Protein AF-A0A537QCH6-F1 (afdb_monomer_lite)

Radius of gyration: 28.93 Å; chains: 1; bounding box: 69×33×80 Å

Foldseek 3Di:
DDDDDDPPPVPVVVVVVVVVVVVVVVVVVVVVVVVVVVVVVVVVVVVLVVCVVVPDDSVVVVVVVVLVPDDPVVSVVVVVVVVVVCVVVVVDDD

pLDDT: mean 89.5, std 15.3, range [47.0, 98.75]

Sequence (94 aa):
MTDAAPAAETRAAAPARIAKEHLRAFVERIERLEEEKKTIADDVRDVYAEAKANGFDVTALRSIVKLRKQDADERKEHEAILATYMLALGMIQG

Secondary structure (DSSP, 8-state):
------SSHHHHHHHHHHHHHHHHHHHHHHHHHHHHHHHHHHHHHHHHHHHHHTT--HHHHHHHHHHHTS-HHHHHHHHHHHHHHHHHTTSS--

Structure (mmCIF, N/CA/C/O backbone):
data_AF-A0A537QCH6-F1
#
_entry.id   AF-A0A537QCH6-F1
#
loop_
_atom_site.group_PDB
_atom_site.id
_atom_site.type_symbol
_atom_site.label_atom_id
_atom_site.label_alt_id
_atom_site.label_comp_id
_atom_site.label_asym_id
_atom_site.label_entity_id
_atom_site.label_seq_id
_atom_site.pdbx_PDB_ins_code
_atom_site.Cartn_x
_atom_site.Cartn_y
_atom_site.Cartn_z
_atom_site.occupancy
_atom_site.B_iso_or_equiv
_atom_site.auth_seq_id
_atom_site.auth_comp_id
_atom_site.auth_asym_id
_atom_site.auth_atom_id
_atom_site.pdbx_PDB_model_num
ATOM 1 N N . MET A 1 1 ? 46.609 -12.198 -55.752 1.00 50.16 1 MET A N 1
ATOM 2 C CA . MET A 1 1 ? 46.665 -11.220 -54.650 1.00 50.16 1 MET A CA 1
ATOM 3 C C . MET A 1 1 ? 45.335 -10.492 -54.616 1.00 50.16 1 MET A C 1
ATOM 5 O O . MET A 1 1 ? 45.132 -9.595 -55.417 1.00 50.16 1 MET A O 1
ATOM 9 N N . THR A 1 2 ? 44.399 -10.979 -53.809 1.00 47.00 2 THR A N 1
ATOM 10 C CA . THR A 1 2 ? 43.486 -10.221 -52.934 1.00 47.00 2 THR A CA 1
ATOM 11 C C . THR A 1 2 ? 42.388 -11.178 -52.499 1.00 47.00 2 THR A C 1
ATOM 13 O O . THR A 1 2 ? 41.709 -11.806 -53.306 1.00 47.00 2 THR A O 1
ATOM 16 N N . ASP A 1 3 ? 42.379 -11.362 -51.191 1.00 47.69 3 ASP A N 1
ATOM 17 C CA . ASP A 1 3 ? 41.526 -12.227 -50.406 1.00 47.69 3 ASP A CA 1
ATOM 18 C C . ASP A 1 3 ? 40.084 -11.708 -50.442 1.00 47.69 3 ASP A C 1
ATOM 20 O O . ASP A 1 3 ? 39.843 -10.507 -50.301 1.00 47.69 3 ASP A O 1
ATOM 24 N N . ALA A 1 4 ? 39.138 -12.609 -50.682 1.00 55.19 4 ALA A N 1
ATOM 25 C CA . ALA A 1 4 ? 37.717 -12.313 -50.762 1.00 55.19 4 ALA A CA 1
ATOM 26 C C . ALA A 1 4 ? 36.978 -13.112 -49.685 1.00 55.19 4 ALA A C 1
ATOM 28 O O . ALA A 1 4 ? 36.415 -14.171 -49.948 1.00 55.19 4 ALA A O 1
ATOM 29 N N . ALA A 1 5 ? 36.945 -12.563 -48.475 1.00 58.81 5 ALA A N 1
ATOM 30 C CA . ALA A 1 5 ? 35.908 -12.816 -47.481 1.00 58.81 5 ALA A CA 1
ATOM 31 C C . ALA A 1 5 ? 35.811 -11.568 -46.588 1.00 58.81 5 ALA A C 1
ATOM 33 O O . ALA A 1 5 ? 36.818 -11.154 -46.020 1.00 58.81 5 ALA A O 1
ATOM 34 N N . PRO A 1 6 ? 34.629 -10.926 -46.496 1.00 55.34 6 PRO A N 1
ATOM 35 C CA . PRO A 1 6 ? 33.718 -11.335 -45.430 1.00 55.34 6 PRO A CA 1
ATOM 36 C C . PRO A 1 6 ? 32.238 -11.142 -45.816 1.00 55.34 6 PRO A C 1
ATOM 38 O O . PRO A 1 6 ? 31.676 -10.060 -45.682 1.00 55.34 6 PRO A O 1
ATOM 41 N N . ALA A 1 7 ? 31.569 -12.204 -46.267 1.00 55.84 7 ALA A N 1
ATOM 42 C CA . ALA A 1 7 ? 30.108 -12.202 -46.449 1.00 55.84 7 ALA A CA 1
ATOM 43 C C . ALA A 1 7 ? 29.363 -13.013 -45.366 1.00 55.84 7 ALA A C 1
ATOM 45 O O . ALA A 1 7 ? 28.137 -12.969 -45.285 1.00 55.84 7 ALA A O 1
ATOM 46 N N . ALA A 1 8 ? 30.087 -13.754 -44.517 1.00 53.84 8 ALA A N 1
ATOM 47 C CA . ALA A 1 8 ? 29.494 -14.667 -43.537 1.00 53.84 8 ALA A CA 1
ATOM 48 C C . ALA A 1 8 ? 29.161 -14.007 -42.182 1.00 53.84 8 ALA A C 1
ATOM 50 O O . ALA A 1 8 ? 28.257 -14.462 -41.484 1.00 53.84 8 ALA A O 1
ATOM 51 N N . GLU A 1 9 ? 29.832 -12.911 -41.817 1.00 54.00 9 GLU A N 1
ATOM 52 C CA . GLU A 1 9 ? 29.707 -12.285 -40.488 1.00 54.00 9 GLU A CA 1
ATOM 53 C C . GLU A 1 9 ? 28.453 -11.394 -40.352 1.00 54.00 9 GLU A C 1
ATOM 55 O O . GLU A 1 9 ? 27.898 -11.210 -39.270 1.00 54.00 9 GLU A O 1
ATOM 60 N N . THR A 1 10 ? 27.917 -10.905 -41.473 1.00 59.28 10 THR A N 1
ATOM 61 C CA . THR A 1 10 ? 26.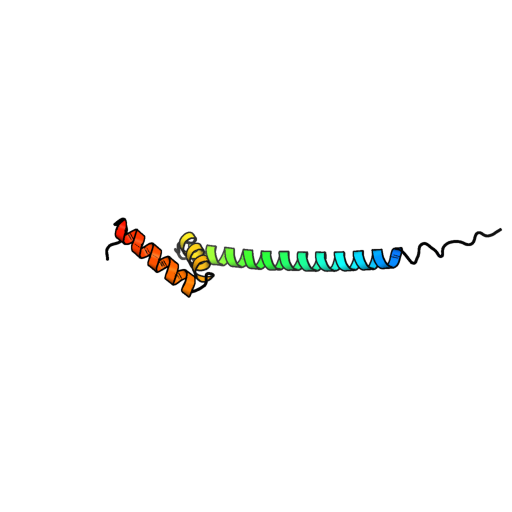819 -9.925 -41.502 1.00 59.28 10 THR A CA 1
ATOM 62 C C . THR A 1 10 ? 25.444 -10.520 -41.169 1.00 59.28 10 THR A C 1
ATOM 64 O O . THR A 1 10 ? 24.553 -9.803 -40.714 1.00 59.28 10 THR A O 1
ATOM 67 N N . ARG A 1 11 ? 25.233 -11.830 -41.356 1.00 56.94 11 ARG A N 1
ATOM 68 C CA . ARG A 1 11 ? 23.891 -12.442 -41.266 1.00 56.94 11 ARG A CA 1
ATOM 69 C C . ARG A 1 11 ? 23.554 -13.016 -39.882 1.00 56.94 11 ARG A C 1
ATOM 71 O O . ARG A 1 11 ? 22.391 -12.989 -39.494 1.00 56.94 11 ARG A O 1
ATOM 78 N N . ALA A 1 12 ? 24.556 -13.461 -39.117 1.00 57.22 12 ALA A N 1
ATOM 79 C CA . ALA A 1 12 ? 24.399 -13.886 -37.718 1.00 57.22 12 ALA A CA 1
ATOM 80 C C . ALA A 1 12 ? 24.362 -12.697 -36.732 1.00 57.22 12 ALA A C 1
ATOM 82 O O . ALA A 1 12 ? 23.751 -12.785 -35.668 1.00 57.22 12 ALA A O 1
ATOM 83 N N . ALA A 1 13 ? 24.953 -11.557 -37.106 1.00 60.84 13 ALA A N 1
ATOM 84 C CA . ALA A 1 13 ? 24.979 -10.342 -36.291 1.00 60.84 13 ALA A CA 1
ATOM 85 C C . ALA A 1 13 ? 23.621 -9.615 -36.215 1.00 60.84 13 ALA A C 1
ATOM 87 O O . ALA A 1 13 ? 23.316 -8.987 -35.203 1.00 60.84 13 ALA A O 1
ATOM 88 N N . ALA A 1 14 ? 22.783 -9.710 -37.253 1.00 66.50 14 ALA A N 1
ATOM 89 C CA . ALA A 1 14 ? 21.470 -9.061 -37.297 1.00 66.50 14 ALA A CA 1
ATOM 90 C C . ALA A 1 14 ? 20.487 -9.551 -36.205 1.00 66.50 14 ALA A C 1
ATOM 92 O O . ALA A 1 14 ? 19.974 -8.706 -35.469 1.00 66.50 14 ALA A O 1
ATOM 93 N N . PRO A 1 15 ? 20.241 -10.867 -36.016 1.00 74.75 15 PRO A N 1
ATOM 94 C CA . PRO A 1 15 ? 19.369 -11.344 -34.938 1.00 74.75 15 PRO A CA 1
ATOM 95 C C . PRO A 1 15 ? 19.926 -11.033 -33.541 1.00 74.75 15 PRO A C 1
ATOM 97 O O . PRO A 1 15 ? 19.163 -10.659 -32.653 1.00 74.75 15 PRO A O 1
ATOM 100 N N . ALA A 1 16 ? 21.249 -11.101 -33.348 1.00 78.19 16 ALA A N 1
ATOM 101 C CA . ALA A 1 16 ? 21.887 -10.723 -32.084 1.00 78.19 16 ALA A CA 1
ATOM 102 C C . ALA A 1 16 ? 21.739 -9.219 -31.781 1.00 78.19 16 ALA 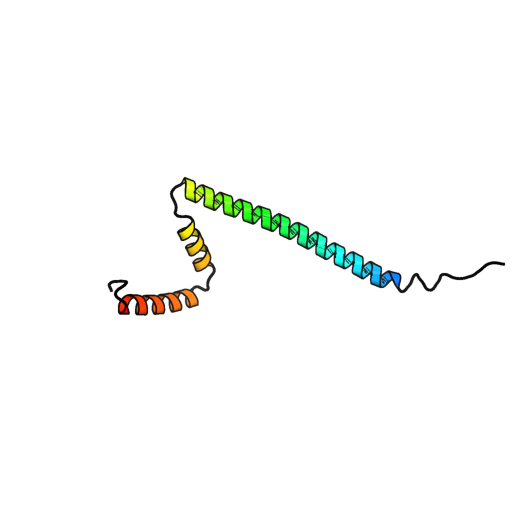A C 1
ATOM 104 O O . ALA A 1 16 ? 21.505 -8.828 -30.637 1.00 78.19 16 ALA A O 1
ATOM 105 N N . ARG A 1 17 ? 21.820 -8.367 -32.809 1.00 79.44 17 ARG A N 1
ATOM 106 C CA . ARG A 1 17 ? 21.592 -6.924 -32.690 1.00 79.44 17 ARG A CA 1
ATOM 107 C C . ARG A 1 17 ? 20.138 -6.603 -32.334 1.00 79.44 17 ARG A C 1
ATOM 109 O O . ARG A 1 17 ? 19.925 -5.826 -31.410 1.00 79.44 17 ARG A O 1
ATOM 116 N N . ILE A 1 18 ? 19.163 -7.241 -32.989 1.00 82.19 18 ILE A N 1
ATOM 117 C CA . ILE A 1 18 ? 17.732 -7.080 -32.668 1.00 82.19 18 ILE A CA 1
ATOM 118 C C . ILE A 1 18 ? 17.457 -7.517 -31.220 1.00 82.19 18 ILE A C 1
ATOM 120 O O . ILE A 1 18 ? 16.806 -6.795 -30.467 1.00 82.19 18 ILE A O 1
ATOM 124 N N . ALA A 1 19 ? 18.015 -8.654 -30.787 1.00 88.81 19 ALA A N 1
ATOM 125 C CA . ALA A 1 19 ? 17.883 -9.122 -29.406 1.00 88.81 19 ALA A CA 1
ATOM 126 C C . ALA A 1 19 ? 18.476 -8.128 -28.388 1.00 88.81 19 ALA A C 1
ATOM 128 O O . ALA A 1 19 ? 17.870 -7.872 -27.347 1.00 88.81 19 ALA A O 1
ATOM 129 N N . LYS A 1 20 ? 19.629 -7.520 -28.698 1.00 92.56 20 LYS A N 1
ATOM 130 C CA . LYS A 1 20 ? 20.259 -6.487 -27.861 1.00 92.56 20 LYS A CA 1
ATOM 131 C C . LYS A 1 20 ? 19.425 -5.204 -27.787 1.00 92.56 20 LYS A C 1
ATOM 133 O O . LYS A 1 20 ? 19.289 -4.638 -26.706 1.00 92.56 20 LYS A O 1
ATOM 138 N N . GLU A 1 21 ? 18.875 -4.746 -28.910 1.00 94.31 21 GLU A N 1
ATOM 139 C CA . GLU A 1 21 ? 18.013 -3.557 -28.971 1.00 94.31 21 GLU A CA 1
ATOM 140 C C . GLU A 1 21 ? 16.715 -3.772 -28.172 1.00 94.31 21 GLU A C 1
ATOM 142 O O . GLU A 1 21 ? 16.325 -2.908 -27.388 1.00 94.31 21 GLU A O 1
ATOM 147 N N . HIS A 1 22 ? 16.099 -4.955 -28.270 1.00 95.12 22 HIS A N 1
ATOM 148 C CA . HIS A 1 22 ? 14.917 -5.309 -27.476 1.00 95.12 22 HIS A CA 1
ATOM 149 C C . HIS A 1 22 ? 15.220 -5.396 -25.976 1.00 95.12 22 HIS A C 1
ATOM 151 O O . HIS A 1 22 ? 14.462 -4.865 -25.166 1.00 95.12 22 HIS A O 1
ATOM 157 N N . LEU A 1 23 ? 16.333 -6.035 -25.596 1.00 96.19 23 LEU A N 1
ATOM 158 C CA . LEU A 1 23 ? 16.761 -6.102 -24.198 1.00 96.19 23 LEU A CA 1
ATOM 159 C C . LEU A 1 23 ? 16.963 -4.697 -23.621 1.00 96.19 23 LEU A C 1
ATOM 161 O O . LEU A 1 23 ? 16.465 -4.407 -22.536 1.00 96.19 23 LEU A O 1
ATOM 165 N N . ARG A 1 24 ? 17.633 -3.814 -24.370 1.00 97.19 24 ARG A N 1
ATOM 166 C CA . ARG A 1 24 ? 17.831 -2.416 -23.976 1.00 97.19 24 ARG A CA 1
ATOM 167 C C . ARG A 1 24 ? 16.499 -1.695 -23.765 1.00 97.19 24 ARG A C 1
ATOM 169 O O . ARG A 1 24 ? 16.319 -1.076 -22.724 1.00 97.19 24 ARG A O 1
ATOM 176 N N . ALA A 1 25 ? 15.553 -1.842 -24.691 1.00 97.75 25 ALA A N 1
ATOM 177 C CA . ALA A 1 25 ? 14.232 -1.228 -24.569 1.00 97.75 25 ALA A CA 1
ATOM 178 C C . ALA A 1 25 ? 13.455 -1.725 -23.333 1.00 97.75 25 ALA A C 1
ATOM 180 O O . ALA A 1 25 ? 12.750 -0.944 -22.691 1.00 97.75 25 ALA A O 1
ATOM 181 N N . PHE A 1 26 ? 13.579 -3.009 -22.969 1.00 97.94 26 PHE A N 1
ATOM 182 C CA . PHE A 1 26 ? 12.985 -3.520 -21.732 1.00 97.94 26 PHE A CA 1
ATOM 183 C C . PHE A 1 26 ? 13.631 -2.915 -20.486 1.00 97.94 26 PHE A C 1
ATOM 185 O O . PHE A 1 26 ? 12.895 -2.492 -19.598 1.00 97.94 26 PHE A O 1
ATOM 192 N N . VAL A 1 27 ? 14.966 -2.852 -20.430 1.00 98.44 27 VAL A N 1
ATOM 193 C CA . VAL A 1 27 ? 15.697 -2.275 -19.289 1.00 98.44 27 VAL A CA 1
ATOM 194 C C . VAL A 1 27 ? 15.322 -0.810 -19.095 1.00 98.44 27 VAL A C 1
ATOM 196 O O . VAL A 1 27 ? 14.845 -0.459 -18.023 1.00 98.44 27 VAL A O 1
ATOM 199 N N . GLU A 1 28 ? 15.409 0.007 -20.146 1.00 98.50 28 GLU A N 1
ATOM 200 C CA . GLU A 1 28 ? 15.083 1.439 -20.079 1.00 98.50 28 GLU A CA 1
ATOM 201 C C . GLU A 1 28 ? 13.631 1.666 -19.616 1.00 98.50 28 GLU A C 1
ATOM 203 O O . GLU A 1 28 ? 13.341 2.559 -18.817 1.00 98.50 28 GLU A O 1
ATOM 208 N N . ARG A 1 29 ? 12.690 0.820 -20.066 1.00 98.56 29 ARG A N 1
ATOM 209 C CA . ARG A 1 29 ? 11.294 0.907 -19.621 1.00 98.56 29 ARG A CA 1
ATOM 210 C C . ARG A 1 29 ? 11.119 0.504 -18.156 1.00 98.56 29 ARG A C 1
ATOM 212 O O . ARG A 1 29 ? 10.286 1.106 -17.485 1.00 98.56 29 ARG A O 1
ATOM 219 N N . ILE A 1 30 ? 11.845 -0.506 -17.679 1.00 98.38 30 ILE A N 1
ATOM 220 C CA . ILE A 1 30 ? 11.802 -0.944 -16.276 1.00 98.38 30 ILE A CA 1
ATOM 221 C C . ILE A 1 30 ? 12.414 0.119 -15.366 1.00 98.38 30 ILE A C 1
ATOM 223 O O . ILE A 1 30 ? 11.807 0.442 -14.353 1.00 98.38 30 ILE A O 1
ATOM 227 N N . GLU A 1 31 ? 13.558 0.695 -15.733 1.00 98.50 31 GLU A N 1
ATOM 228 C CA . GLU A 1 31 ? 14.222 1.746 -14.951 1.00 98.50 31 GLU A CA 1
ATOM 229 C C . GLU A 1 31 ? 13.302 2.953 -14.757 1.00 98.50 31 GLU A C 1
ATOM 231 O O . GLU A 1 31 ? 13.076 3.372 -13.623 1.00 98.50 31 GLU A O 1
ATOM 236 N N . ARG A 1 32 ? 12.654 3.421 -15.831 1.00 98.62 32 ARG A N 1
ATOM 237 C CA . ARG A 1 32 ? 11.644 4.483 -15.734 1.00 98.62 32 ARG A CA 1
ATOM 238 C C . ARG A 1 32 ? 10.493 4.112 -14.791 1.00 98.62 32 ARG A C 1
ATOM 240 O O . ARG A 1 32 ? 10.066 4.934 -13.989 1.00 98.62 32 ARG A O 1
ATOM 247 N N . LEU A 1 33 ? 9.975 2.883 -14.877 1.00 98.62 33 LEU A N 1
ATOM 248 C CA . LEU A 1 33 ? 8.886 2.431 -14.001 1.00 98.62 33 LEU A CA 1
ATOM 249 C C . LEU A 1 33 ? 9.324 2.312 -12.533 1.00 98.62 33 LEU A C 1
ATOM 251 O O . LEU A 1 33 ? 8.525 2.583 -11.641 1.00 98.62 33 LEU A O 1
ATOM 255 N N . GLU A 1 34 ? 10.568 1.916 -12.262 1.00 98.62 34 GLU A N 1
ATOM 256 C CA . GLU A 1 34 ? 11.114 1.874 -10.902 1.00 98.62 34 GLU A CA 1
ATOM 257 C C . GLU A 1 34 ? 11.329 3.285 -10.333 1.00 98.62 34 GLU A C 1
ATOM 259 O O . GLU A 1 34 ? 11.057 3.507 -9.152 1.00 98.62 34 GLU A O 1
ATOM 264 N N . GLU A 1 35 ? 11.725 4.259 -11.157 1.00 98.50 35 GLU A N 1
ATOM 265 C CA . GLU A 1 35 ? 11.764 5.674 -10.766 1.00 98.50 35 GLU A CA 1
ATOM 266 C C . GLU A 1 35 ? 10.364 6.211 -10.435 1.00 98.50 35 GLU A C 1
ATOM 268 O O . GLU A 1 35 ? 10.162 6.753 -9.349 1.00 98.50 35 GLU A O 1
ATOM 273 N N . GLU A 1 36 ? 9.373 5.986 -11.304 1.00 98.44 36 GLU A N 1
ATOM 274 C CA . GLU A 1 36 ? 7.975 6.380 -11.060 1.00 98.44 36 GLU A CA 1
ATOM 275 C C . GLU A 1 36 ? 7.421 5.733 -9.780 1.00 98.44 36 GLU A C 1
ATOM 277 O O . GLU A 1 36 ? 6.813 6.395 -8.934 1.00 98.44 36 GLU A O 1
ATOM 282 N N . LYS A 1 37 ? 7.679 4.436 -9.590 1.00 98.25 37 LYS A N 1
ATOM 283 C CA . LYS A 1 37 ? 7.297 3.694 -8.384 1.00 98.25 37 LYS A CA 1
ATOM 284 C C . LYS A 1 37 ? 7.960 4.262 -7.133 1.00 98.25 37 LYS A C 1
ATOM 286 O O . LYS A 1 37 ? 7.313 4.297 -6.086 1.00 98.25 37 LYS A O 1
ATOM 291 N N . LYS A 1 38 ? 9.220 4.697 -7.217 1.00 98.31 38 LYS A N 1
ATOM 292 C CA . LYS A 1 38 ? 9.914 5.353 -6.106 1.00 98.31 38 LYS A CA 1
ATOM 293 C C . LYS A 1 38 ? 9.253 6.684 -5.763 1.00 98.31 38 LYS A C 1
ATOM 295 O O . LYS A 1 38 ? 8.943 6.887 -4.597 1.00 98.31 38 LYS A O 1
ATOM 300 N N . THR A 1 39 ? 8.968 7.536 -6.747 1.00 98.56 39 THR A N 1
ATOM 301 C CA . THR A 1 39 ? 8.256 8.804 -6.516 1.00 98.56 39 THR A CA 1
ATOM 302 C C . THR A 1 39 ? 6.91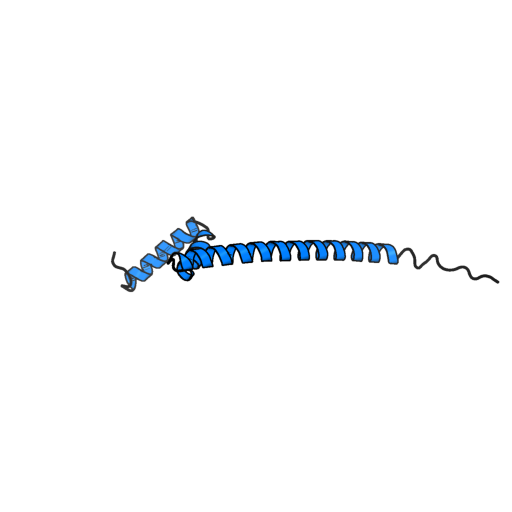3 8.569 -5.825 1.00 98.56 39 THR A C 1
ATOM 304 O O . THR A 1 39 ? 6.650 9.159 -4.785 1.00 98.56 39 THR A O 1
ATOM 307 N N . ILE A 1 40 ? 6.114 7.615 -6.310 1.00 98.50 40 ILE A N 1
ATOM 308 C CA . ILE A 1 40 ? 4.830 7.261 -5.682 1.00 98.50 40 ILE A CA 1
ATOM 309 C C . ILE A 1 40 ? 5.029 6.739 -4.253 1.00 98.50 40 ILE A C 1
ATOM 311 O O . ILE A 1 40 ? 4.249 7.050 -3.352 1.00 98.50 40 ILE A O 1
ATOM 315 N N . ALA A 1 41 ? 6.051 5.910 -4.024 1.00 98.31 41 ALA A N 1
ATOM 316 C CA . ALA A 1 41 ? 6.351 5.404 -2.691 1.00 98.31 41 ALA A CA 1
ATOM 317 C C . ALA A 1 41 ? 6.740 6.537 -1.731 1.00 98.31 41 ALA A C 1
ATOM 319 O O . ALA A 1 41 ? 6.359 6.488 -0.562 1.00 98.31 41 ALA A O 1
ATOM 320 N N . ASP A 1 42 ? 7.471 7.537 -2.214 1.00 98.69 42 ASP A N 1
ATOM 321 C CA . ASP A 1 42 ? 7.886 8.712 -1.453 1.00 98.69 42 ASP A CA 1
ATOM 322 C C . ASP A 1 42 ? 6.668 9.573 -1.093 1.00 98.69 42 ASP A C 1
ATOM 324 O O . ASP A 1 42 ? 6.446 9.816 0.093 1.00 98.69 42 ASP A O 1
ATOM 328 N N . ASP A 1 43 ? 5.788 9.860 -2.055 1.00 98.75 43 ASP A N 1
ATOM 329 C CA . ASP A 1 43 ? 4.529 10.579 -1.815 1.00 98.75 43 ASP A CA 1
ATOM 330 C C . ASP A 1 43 ? 3.651 9.865 -0.769 1.00 98.75 43 ASP A C 1
ATOM 332 O O . ASP A 1 43 ? 3.108 10.477 0.154 1.00 98.75 43 ASP A O 1
ATOM 336 N N . VAL A 1 44 ? 3.539 8.533 -0.848 1.00 98.50 44 VAL A N 1
ATOM 337 C CA . VAL A 1 44 ? 2.801 7.736 0.147 1.00 98.50 44 VAL A CA 1
ATOM 338 C C . VAL A 1 44 ? 3.442 7.837 1.535 1.00 98.50 44 VAL A C 1
ATOM 340 O O . VAL A 1 44 ? 2.727 7.851 2.543 1.00 98.50 44 VAL A O 1
ATOM 343 N N . ARG A 1 45 ? 4.779 7.879 1.627 1.00 98.44 45 ARG A N 1
ATOM 344 C CA . ARG A 1 45 ? 5.481 8.061 2.909 1.00 98.44 45 ARG A CA 1
ATOM 345 C C . ARG A 1 45 ? 5.185 9.434 3.500 1.00 98.44 45 ARG A C 1
ATOM 347 O O . ARG A 1 45 ? 4.922 9.493 4.702 1.00 98.44 45 ARG A O 1
ATOM 354 N N . ASP A 1 46 ? 5.161 10.474 2.678 1.00 98.69 46 ASP A N 1
ATOM 355 C CA . ASP A 1 46 ? 4.883 11.842 3.112 1.00 98.69 46 ASP A CA 1
ATOM 356 C C . ASP A 1 46 ? 3.446 11.990 3.626 1.00 98.69 46 ASP A C 1
ATOM 358 O O . ASP A 1 46 ? 3.247 12.528 4.714 1.00 98.69 46 ASP A O 1
ATOM 362 N N . VAL A 1 47 ? 2.456 11.378 2.964 1.00 98.69 47 VAL A N 1
ATOM 363 C CA . VAL A 1 47 ? 1.064 11.338 3.462 1.00 98.69 47 VAL A CA 1
ATOM 364 C C . VAL A 1 47 ? 0.963 10.641 4.824 1.00 98.69 47 VAL A C 1
ATOM 366 O O . VAL A 1 47 ? 0.265 11.106 5.726 1.00 98.69 47 VAL A O 1
ATOM 369 N N . TYR A 1 48 ? 1.671 9.523 5.025 1.00 98.69 48 TYR A N 1
ATOM 370 C CA . TYR A 1 48 ? 1.700 8.875 6.341 1.00 98.69 48 TYR A CA 1
ATOM 371 C C . TYR A 1 48 ? 2.414 9.725 7.401 1.00 98.69 48 TYR A C 1
ATOM 373 O O . TYR A 1 48 ? 2.028 9.684 8.572 1.00 98.69 48 TYR A O 1
ATOM 381 N N . ALA A 1 49 ? 3.449 10.477 7.022 1.00 98.62 49 ALA A N 1
ATOM 382 C CA . ALA A 1 49 ? 4.138 11.394 7.923 1.00 98.62 49 ALA A CA 1
ATOM 383 C C . ALA A 1 49 ? 3.236 12.575 8.318 1.00 98.62 49 ALA A C 1
ATOM 385 O O . ALA A 1 49 ? 3.162 12.908 9.501 1.00 98.62 49 ALA A O 1
ATOM 386 N N . GLU A 1 50 ? 2.491 13.141 7.368 1.00 98.75 50 GLU A N 1
ATOM 387 C CA . GLU A 1 50 ? 1.473 14.162 7.615 1.00 98.75 50 GLU A CA 1
ATOM 388 C C . GLU A 1 50 ? 0.386 13.637 8.560 1.00 98.75 50 GLU A C 1
ATOM 390 O O . GLU A 1 50 ? 0.078 14.274 9.567 1.00 98.75 50 GLU A O 1
ATOM 395 N N . ALA A 1 51 ? -0.153 12.440 8.307 1.00 98.75 51 ALA A N 1
ATOM 396 C CA . ALA A 1 51 ? -1.137 11.821 9.193 1.00 98.75 51 ALA A CA 1
ATOM 397 C C . ALA A 1 51 ? -0.596 11.671 10.627 1.00 98.75 51 ALA A C 1
ATOM 399 O O . ALA A 1 51 ? -1.290 11.985 11.594 1.00 98.75 51 ALA A O 1
ATOM 400 N N . LYS A 1 52 ? 0.671 11.264 10.777 1.00 98.56 52 LYS A N 1
ATOM 401 C CA . LYS A 1 52 ? 1.333 11.187 12.086 1.00 98.56 52 LYS A CA 1
ATOM 402 C C . LYS A 1 52 ? 1.435 12.554 12.765 1.00 98.56 52 LYS A C 1
ATOM 404 O O . LYS A 1 52 ? 1.163 12.651 13.958 1.00 98.56 52 LYS A O 1
ATOM 409 N N . ALA A 1 53 ? 1.824 13.595 12.028 1.00 98.56 53 ALA A N 1
ATOM 410 C CA . ALA A 1 53 ? 1.927 14.959 12.552 1.00 98.56 53 ALA A CA 1
ATOM 411 C C . ALA A 1 53 ? 0.564 15.510 13.010 1.00 98.56 53 ALA A C 1
ATOM 413 O O . ALA A 1 53 ? 0.498 16.255 13.982 1.00 98.56 53 ALA A O 1
ATOM 414 N N . ASN A 1 54 ? -0.519 15.073 12.363 1.00 98.62 54 ASN A N 1
ATOM 415 C CA . ASN A 1 54 ? -1.898 15.385 12.736 1.00 98.62 54 ASN A CA 1
ATOM 416 C C . ASN A 1 54 ? -2.471 14.472 13.843 1.00 98.62 54 ASN A C 1
ATOM 418 O O . ASN A 1 54 ? -3.646 14.584 14.182 1.00 98.62 54 ASN A O 1
ATOM 422 N N . GLY A 1 55 ? -1.664 13.575 14.422 1.00 98.44 55 GLY A N 1
ATOM 423 C CA . GLY A 1 55 ? -2.047 12.751 15.574 1.00 98.44 55 GLY A CA 1
ATOM 424 C C . GLY A 1 55 ? -2.710 11.410 15.245 1.00 98.44 55 GLY A C 1
ATOM 425 O O . GLY A 1 55 ? -3.209 10.749 16.154 1.00 98.44 55 GLY A O 1
ATOM 426 N N . PHE A 1 56 ? -2.711 10.971 13.984 1.00 98.69 56 PHE A N 1
ATOM 427 C CA . PHE A 1 56 ? -3.245 9.659 13.608 1.00 98.69 56 PHE A CA 1
ATOM 428 C C . PHE A 1 56 ? -2.238 8.520 13.843 1.00 98.69 56 PHE A C 1
ATOM 430 O O . PHE A 1 56 ? -1.032 8.666 13.622 1.00 98.69 56 PHE A O 1
ATOM 437 N N . ASP A 1 57 ? -2.746 7.339 14.212 1.00 98.44 57 ASP A N 1
ATOM 438 C CA . ASP A 1 57 ? -1.946 6.112 14.290 1.00 98.44 57 ASP A CA 1
ATOM 439 C C . ASP A 1 57 ? -1.663 5.552 12.882 1.00 98.44 57 ASP A C 1
ATOM 441 O O . ASP A 1 57 ? -2.534 5.015 12.191 1.00 98.44 57 ASP A O 1
ATOM 445 N N . VAL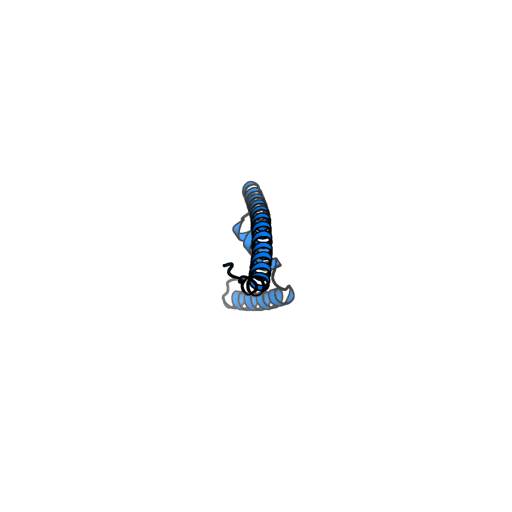 A 1 58 ? -0.404 5.657 12.452 1.00 98.38 58 VAL A N 1
ATOM 446 C CA . VAL A 1 58 ? 0.050 5.199 11.129 1.00 98.38 58 VAL A CA 1
ATOM 447 C C . VAL A 1 58 ? -0.051 3.677 10.963 1.00 98.38 58 VAL A C 1
ATOM 449 O O . VAL A 1 58 ? -0.293 3.197 9.853 1.00 98.38 58 VAL A O 1
ATOM 452 N N . THR A 1 59 ? 0.115 2.899 12.032 1.00 98.12 59 THR A N 1
ATOM 453 C CA . THR A 1 59 ? 0.018 1.430 11.997 1.00 98.12 59 THR A CA 1
ATOM 454 C C . THR A 1 59 ? -1.423 0.995 11.740 1.00 98.12 59 THR A C 1
ATOM 456 O O . THR A 1 59 ? -1.674 0.136 10.885 1.00 98.12 59 THR A O 1
ATOM 459 N N . AL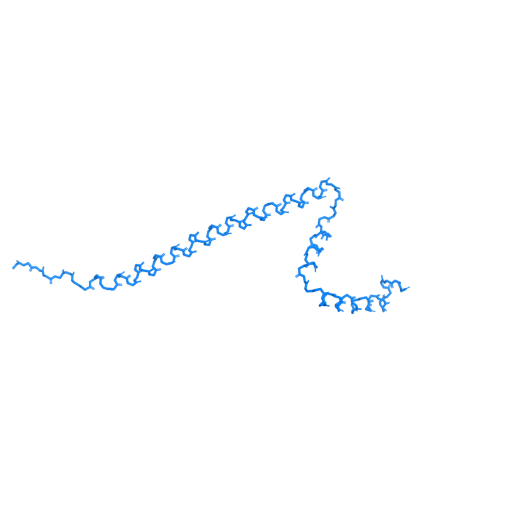A A 1 60 ? -2.380 1.637 12.411 1.00 98.44 60 ALA A N 1
ATOM 460 C CA . ALA A 1 60 ? -3.803 1.439 12.171 1.00 98.44 60 ALA A CA 1
ATOM 461 C C . ALA A 1 60 ? -4.177 1.831 10.733 1.00 98.44 60 ALA A C 1
ATOM 463 O O . ALA A 1 60 ? -4.802 1.041 10.025 1.00 98.44 60 ALA A O 1
ATOM 464 N N . LEU A 1 61 ? -3.711 2.987 10.240 1.00 98.38 61 LEU A N 1
ATOM 465 C CA . LEU A 1 61 ? -3.969 3.420 8.860 1.00 98.38 61 LEU A CA 1
ATOM 466 C C . LEU A 1 61 ? -3.413 2.442 7.813 1.00 98.38 61 LEU A C 1
ATOM 468 O O . LEU A 1 61 ? -4.102 2.123 6.844 1.00 98.38 61 LEU A O 1
ATOM 472 N N . ARG A 1 62 ? -2.192 1.921 7.995 1.00 97.94 62 ARG A N 1
ATOM 473 C CA . ARG A 1 62 ? -1.625 0.888 7.103 1.00 97.94 62 ARG A CA 1
ATOM 474 C C . ARG A 1 62 ? -2.469 -0.385 7.103 1.00 97.94 62 ARG A C 1
ATOM 476 O O . ARG A 1 62 ? -2.689 -0.966 6.038 1.00 97.94 62 ARG A O 1
ATOM 483 N N . SER A 1 63 ? -2.970 -0.785 8.270 1.00 97.19 63 SER A N 1
ATOM 484 C CA . SER A 1 63 ? -3.867 -1.938 8.409 1.00 97.19 63 SER A CA 1
ATOM 485 C C . SER A 1 63 ? -5.183 -1.708 7.663 1.00 97.19 63 SER A C 1
ATOM 487 O O . SER A 1 63 ? -5.588 -2.559 6.874 1.00 97.19 63 SER A O 1
ATOM 489 N N . ILE A 1 64 ? -5.787 -0.523 7.801 1.00 96.81 64 ILE A N 1
ATOM 490 C CA . ILE A 1 64 ? -7.003 -0.130 7.071 1.00 96.81 64 ILE A CA 1
ATOM 491 C C . ILE A 1 64 ? -6.769 -0.152 5.557 1.00 96.81 64 ILE A C 1
ATOM 493 O O . ILE A 1 64 ? -7.561 -0.738 4.824 1.00 96.81 64 ILE A O 1
ATOM 497 N N . VAL A 1 65 ? -5.675 0.436 5.062 1.00 97.25 65 VAL A N 1
ATOM 498 C CA . VAL A 1 65 ? -5.361 0.431 3.622 1.00 97.25 65 VAL A CA 1
ATOM 499 C C . VAL A 1 65 ? -5.200 -0.997 3.095 1.00 97.25 65 VAL A C 1
ATOM 501 O O . VAL A 1 65 ? -5.673 -1.293 2.001 1.00 97.25 65 VAL A O 1
ATOM 504 N N . LYS A 1 66 ? -4.582 -1.902 3.865 1.00 95.75 66 LYS A N 1
ATOM 505 C CA . LYS A 1 66 ? -4.476 -3.323 3.501 1.00 95.75 66 LYS A CA 1
ATOM 506 C C . LYS A 1 66 ? -5.849 -4.003 3.455 1.00 95.75 66 LYS A C 1
ATOM 508 O O . LYS A 1 66 ? -6.143 -4.664 2.465 1.00 95.75 66 LYS A O 1
ATOM 513 N N . LEU A 1 67 ? -6.692 -3.801 4.469 1.00 93.62 67 LEU A N 1
ATOM 514 C CA . LEU A 1 67 ? -8.058 -4.347 4.522 1.00 93.62 67 LEU A CA 1
ATOM 515 C C . LEU A 1 67 ? -8.928 -3.848 3.359 1.00 93.62 67 LEU A C 1
ATOM 517 O O . LEU A 1 67 ? -9.722 -4.598 2.797 1.00 93.62 67 LEU A O 1
ATOM 521 N N . ARG A 1 68 ? -8.753 -2.586 2.953 1.00 95.06 68 ARG A N 1
ATOM 522 C CA . ARG A 1 68 ? -9.487 -1.980 1.831 1.00 95.06 68 ARG A CA 1
ATOM 523 C C . ARG A 1 68 ? -9.061 -2.491 0.454 1.00 95.06 68 ARG A C 1
ATOM 525 O O . ARG A 1 68 ? -9.787 -2.257 -0.504 1.00 95.06 68 ARG A O 1
ATOM 532 N N . LYS A 1 69 ? -7.904 -3.153 0.346 1.00 95.31 69 LYS A N 1
ATOM 533 C CA . LYS A 1 69 ? -7.449 -3.811 -0.892 1.00 95.31 69 LYS A CA 1
ATOM 534 C C . LYS A 1 69 ? -8.022 -5.218 -1.068 1.00 95.31 69 LYS A C 1
ATOM 536 O O . LYS A 1 69 ? -7.908 -5.764 -2.157 1.00 95.31 69 LYS A O 1
ATOM 541 N N . GLN A 1 70 ? -8.565 -5.808 -0.006 1.00 92.94 70 GLN A N 1
ATOM 542 C CA . GLN A 1 70 ? -9.195 -7.125 -0.058 1.00 92.94 70 GLN A CA 1
ATOM 543 C C . GLN A 1 70 ? -10.590 -7.024 -0.674 1.00 92.94 70 GLN A C 1
ATOM 545 O O . GLN A 1 70 ? -11.243 -5.977 -0.557 1.00 92.94 70 GLN A O 1
ATOM 550 N N . ASP A 1 71 ? -11.045 -8.121 -1.281 1.00 96.50 71 ASP A N 1
ATOM 551 C CA . ASP A 1 71 ? -12.422 -8.233 -1.745 1.00 96.50 71 ASP A CA 1
ATOM 552 C C . ASP A 1 71 ? -13.402 -7.998 -0.584 1.00 96.50 71 ASP A C 1
ATOM 554 O O . ASP A 1 71 ? -13.150 -8.355 0.572 1.00 96.50 71 ASP A O 1
ATOM 558 N N . ALA A 1 72 ? -14.497 -7.295 -0.876 1.00 93.56 72 ALA A N 1
ATOM 559 C CA . ALA A 1 72 ? -15.412 -6.847 0.161 1.00 93.56 72 ALA A CA 1
ATOM 560 C C . ALA A 1 72 ? -16.221 -7.994 0.768 1.00 93.56 72 ALA A C 1
ATOM 562 O O . ALA A 1 72 ? -16.554 -7.908 1.950 1.00 93.56 72 ALA A O 1
ATOM 563 N N . ASP A 1 73 ? -16.538 -9.023 -0.012 1.00 95.69 73 ASP A N 1
ATOM 564 C CA . ASP A 1 73 ? -17.342 -10.147 0.446 1.00 95.69 73 ASP A CA 1
ATOM 565 C C . ASP A 1 73 ? -16.463 -11.183 1.148 1.00 95.69 73 ASP A C 1
ATOM 567 O O . ASP A 1 73 ? -16.809 -11.590 2.258 1.00 95.69 73 ASP A O 1
ATOM 571 N N . GLU A 1 74 ? -15.263 -11.468 0.624 1.00 95.06 74 GLU A N 1
ATOM 572 C CA . GLU A 1 74 ? -14.257 -12.277 1.337 1.00 95.06 74 GLU A CA 1
ATOM 573 C C . GLU A 1 74 ? -13.925 -11.681 2.716 1.00 95.06 74 GLU A C 1
ATOM 575 O O . GLU A 1 74 ? -13.835 -12.395 3.720 1.00 95.06 74 GLU A O 1
ATOM 580 N N . ARG A 1 75 ? -13.779 -10.349 2.798 1.00 93.94 75 ARG A N 1
ATOM 581 C CA . ARG A 1 75 ? -13.525 -9.662 4.072 1.00 93.94 75 ARG A CA 1
ATOM 582 C C . ARG A 1 75 ? -14.686 -9.831 5.051 1.00 93.94 75 ARG A C 1
ATOM 584 O O . ARG A 1 75 ? -14.433 -10.133 6.214 1.00 93.94 75 ARG A O 1
ATOM 591 N N . LYS A 1 76 ? -15.936 -9.647 4.611 1.00 94.88 76 LYS A N 1
ATOM 592 C CA . LYS A 1 76 ? -17.120 -9.807 5.479 1.00 94.88 76 LYS A CA 1
ATOM 593 C C . LYS A 1 76 ? -17.250 -11.235 5.997 1.00 94.88 76 LYS A C 1
ATOM 595 O O . LYS A 1 76 ? -17.563 -11.423 7.168 1.00 94.88 76 LYS A O 1
ATOM 600 N N . GLU A 1 77 ? -17.019 -12.225 5.137 1.00 95.94 77 GLU A N 1
ATOM 601 C CA . GLU A 1 77 ? -17.062 -13.635 5.527 1.00 95.94 77 GLU A CA 1
ATOM 602 C C . GLU A 1 77 ? -16.012 -13.926 6.605 1.00 95.94 77 GLU A C 1
ATOM 604 O O . GLU A 1 77 ? -16.335 -14.455 7.671 1.00 95.94 77 GLU A O 1
ATOM 609 N N . HIS A 1 78 ? -14.770 -13.486 6.386 1.00 94.44 78 HIS A N 1
ATOM 610 C CA . HIS A 1 78 ? -13.703 -13.627 7.371 1.00 94.44 78 HIS A CA 1
ATOM 611 C C . HIS A 1 78 ? -14.004 -12.875 8.681 1.00 94.44 78 HIS A C 1
ATOM 613 O O . HIS A 1 78 ? -13.775 -13.415 9.762 1.00 94.44 78 HIS A O 1
ATOM 619 N N . GLU A 1 79 ? -14.533 -11.650 8.616 1.00 94.44 79 GLU A N 1
ATOM 620 C CA . GLU A 1 79 ? -14.933 -10.863 9.792 1.00 94.44 79 GLU A CA 1
ATOM 621 C C . GLU A 1 79 ? -16.041 -11.556 10.600 1.00 94.44 79 GLU A C 1
ATOM 623 O O . GLU A 1 79 ? -15.961 -11.587 11.828 1.00 94.44 79 GLU A O 1
ATOM 628 N N . ALA A 1 80 ? -17.031 -12.168 9.943 1.00 95.94 80 ALA A N 1
ATOM 629 C CA . ALA A 1 80 ? -18.095 -12.919 10.612 1.00 95.94 80 ALA A CA 1
ATOM 630 C C . ALA A 1 80 ? -17.555 -14.154 11.356 1.00 95.94 80 ALA A C 1
ATOM 632 O O . ALA A 1 80 ? -17.936 -14.421 12.502 1.00 95.94 80 ALA A O 1
ATOM 633 N N . ILE A 1 81 ? -16.624 -14.884 10.734 1.00 96.94 81 ILE A N 1
ATOM 634 C CA . ILE A 1 81 ? -15.941 -16.023 11.361 1.00 96.94 81 ILE A CA 1
ATOM 635 C C . ILE A 1 81 ? -15.111 -15.546 12.559 1.00 96.94 81 ILE A C 1
ATOM 637 O O . ILE A 1 81 ? -15.222 -16.099 13.655 1.00 96.94 81 ILE A O 1
ATOM 641 N N . LEU A 1 82 ? -14.316 -14.489 12.376 1.00 96.31 82 LEU A N 1
ATOM 642 C CA . LEU A 1 82 ? -13.476 -13.925 13.429 1.00 96.31 82 LEU A CA 1
ATOM 643 C C . LEU A 1 82 ? -14.319 -13.467 14.625 1.00 96.31 82 LEU A C 1
ATOM 645 O O . LEU A 1 82 ? -14.001 -13.814 15.759 1.00 96.31 82 LEU A O 1
ATOM 649 N N . ALA A 1 83 ? -15.414 -12.744 14.378 1.00 95.94 83 ALA A N 1
ATOM 650 C CA . ALA A 1 83 ? -16.331 -12.287 15.417 1.00 95.94 83 ALA A CA 1
ATOM 651 C C . ALA A 1 83 ? -16.924 -13.464 16.206 1.00 95.94 83 ALA A C 1
ATOM 653 O O . ALA A 1 83 ? -16.955 -13.423 17.435 1.00 95.94 83 ALA A O 1
ATOM 654 N N . THR A 1 84 ? -17.307 -14.546 15.519 1.00 96.44 84 THR A N 1
ATOM 655 C CA . THR A 1 84 ? -17.796 -15.779 16.159 1.00 96.44 84 THR A CA 1
ATOM 656 C C . THR A 1 84 ? -16.750 -16.366 17.110 1.00 96.44 84 THR A C 1
ATOM 658 O O . THR A 1 84 ? -17.063 -16.711 18.251 1.00 96.44 84 THR A O 1
ATOM 661 N N . TYR A 1 85 ? -15.489 -16.443 16.678 1.00 97.62 85 TYR A N 1
ATOM 662 C CA . TYR A 1 85 ? -14.405 -16.965 17.512 1.00 97.62 85 TYR A CA 1
ATOM 663 C C . TYR A 1 85 ? -14.056 -16.033 18.671 1.00 97.62 85 TYR A C 1
ATOM 665 O O . TYR A 1 85 ? -13.875 -16.495 19.794 1.00 97.62 85 TYR A O 1
ATOM 673 N N . MET A 1 86 ? -14.004 -14.723 18.437 1.00 97.69 86 MET A N 1
ATOM 674 C CA . MET A 1 86 ? -13.729 -13.742 19.486 1.00 97.69 86 MET A CA 1
ATOM 675 C C . MET A 1 86 ? -14.817 -13.741 20.563 1.00 97.69 86 MET A C 1
ATOM 677 O O . MET A 1 86 ? -14.489 -13.646 21.745 1.00 97.69 86 MET A O 1
ATOM 681 N N . LEU A 1 87 ? -16.087 -13.897 20.175 1.00 96.88 87 LEU A N 1
ATOM 682 C CA . LEU A 1 87 ? -17.200 -14.058 21.110 1.00 96.88 87 LEU A CA 1
ATOM 683 C C . LEU A 1 87 ? -17.037 -15.339 21.941 1.00 96.88 87 LEU A C 1
ATOM 685 O O . LEU A 1 87 ? -17.120 -15.289 23.165 1.00 96.88 87 LEU A O 1
ATOM 689 N N . ALA A 1 88 ? -16.737 -16.473 21.297 1.00 96.44 88 ALA A N 1
ATOM 690 C CA . ALA A 1 88 ? -16.520 -17.749 21.984 1.00 96.44 88 ALA A CA 1
ATOM 691 C C . ALA A 1 88 ? -15.326 -17.716 22.958 1.00 96.44 88 ALA A 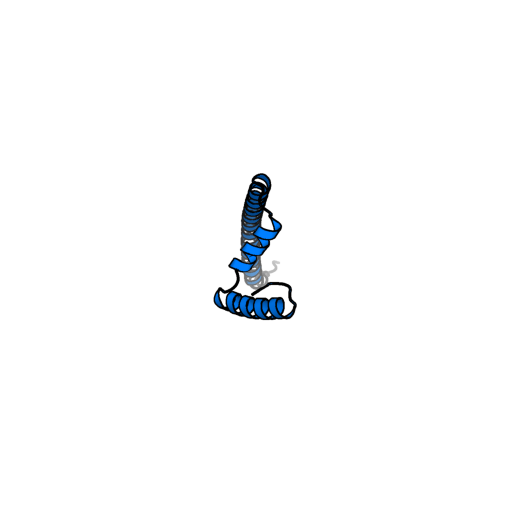C 1
ATOM 693 O O . ALA A 1 88 ? -15.342 -18.393 23.983 1.00 96.44 88 ALA A O 1
ATOM 694 N N . LEU A 1 89 ? -14.304 -16.911 22.653 1.00 97.50 89 LEU A N 1
ATOM 695 C CA . LEU A 1 89 ? -13.131 -16.693 23.503 1.00 97.50 89 LEU A CA 1
ATOM 696 C C . LEU A 1 89 ? -13.333 -15.590 24.560 1.00 97.50 89 LEU A C 1
ATOM 698 O O . LEU A 1 89 ? -12.411 -15.318 25.326 1.00 97.50 89 LEU A O 1
ATOM 702 N N . GLY A 1 90 ? -14.499 -14.934 24.606 1.00 95.38 90 GLY A N 1
ATOM 703 C CA . GLY A 1 90 ? -14.786 -13.845 25.547 1.00 95.38 90 GLY A CA 1
ATOM 704 C C . GLY A 1 90 ? -13.972 -12.569 25.302 1.00 95.38 90 GLY A C 1
ATOM 705 O O . GLY A 1 90 ? -13.834 -11.742 26.200 1.00 95.38 90 GLY A O 1
ATOM 706 N N . MET A 1 91 ? -13.414 -12.405 24.100 1.00 95.81 91 MET A N 1
ATOM 707 C CA . MET A 1 91 ? -12.622 -11.231 23.715 1.00 95.81 91 MET A CA 1
ATOM 708 C C . MET A 1 91 ? -13.499 -10.025 23.355 1.00 95.81 91 MET A C 1
ATOM 710 O O . MET A 1 91 ? -13.018 -8.893 23.377 1.00 95.81 91 MET A O 1
ATOM 714 N N . ILE A 1 92 ? -14.767 -10.265 23.015 1.00 90.94 92 ILE A N 1
ATOM 715 C CA . ILE A 1 92 ? -15.791 -9.249 22.750 1.00 90.94 92 ILE A CA 1
ATOM 716 C C . ILE A 1 92 ? -17.107 -9.663 23.414 1.00 90.94 92 ILE A C 1
ATOM 718 O O . ILE A 1 92 ? -17.378 -10.854 23.564 1.00 90.94 92 ILE A O 1
ATOM 722 N N . GLN A 1 93 ? -17.911 -8.680 23.821 1.00 79.88 93 GLN A N 1
ATOM 723 C CA . GLN A 1 93 ? -19.264 -8.906 24.337 1.00 79.88 93 GLN A CA 1
ATOM 724 C C . GLN A 1 93 ? -20.272 -8.726 23.196 1.00 79.88 93 GLN A C 1
ATOM 726 O O . GLN A 1 93 ? -20.105 -7.818 22.380 1.00 79.88 93 GLN A O 1
ATOM 731 N N . GLY A 1 94 ? -21.247 -9.636 23.115 1.00 65.38 94 GLY A N 1
ATOM 732 C CA . GLY A 1 94 ? -22.338 -9.604 22.134 1.00 65.38 94 GLY A CA 1
ATOM 733 C C . GLY A 1 94 ? -23.475 -8.673 22.526 1.00 65.38 94 GLY A C 1
ATOM 734 O O . GLY A 1 94 ? -23.587 -8.353 23.731 1.00 65.38 94 GLY A O 1
#